Protein AF-A0A3P3VXK9-F1 (afdb_monomer_lite)

Secondary structure (DSSP, 8-state):
---HHHHHHHHHHHHHHHHHH-PPPTT--EEEEEEEE-SS-EEEEEEEES---TT-GGGGG-EEE--TT-EEE--GGGGGS-HHHHHHHHHHHHHHHHHHHHTTSGGG--------TTSPPPEEEE-TT-

Structure (mmCIF, N/CA/C/O backbone):
data_AF-A0A3P3VXK9-F1
#
_entry.id   AF-A0A3P3VXK9-F1
#
loop_
_atom_site.group_PDB
_atom_site.id
_atom_site.type_symbol
_atom_site.label_atom_id
_atom_site.label_alt_id
_atom_site.label_comp_id
_atom_site.label_asym_id
_atom_site.label_entity_id
_atom_site.label_seq_id
_atom_site.pdbx_PDB_ins_code
_atom_site.Cartn_x
_atom_site.Cartn_y
_atom_site.Cartn_z
_atom_site.occupancy
_atom_site.B_iso_or_equiv
_atom_site.auth_seq_id
_atom_site.auth_comp_id
_atom_site.auth_asym_id
_atom_site.auth_atom_id
_atom_site.pdbx_PDB_model_num
ATOM 1 N N . MET A 1 1 ? -15.342 -5.949 18.118 1.00 48.94 1 MET A N 1
ATOM 2 C CA . MET A 1 1 ? -14.456 -4.773 18.114 1.00 48.94 1 MET A CA 1
ATOM 3 C C . MET A 1 1 ? -13.267 -5.166 17.287 1.00 48.94 1 MET A C 1
ATOM 5 O O . MET A 1 1 ? -12.485 -5.972 17.773 1.00 48.94 1 MET A O 1
ATOM 9 N N . GLN A 1 2 ? -13.182 -4.669 16.060 1.00 56.84 2 GLN A N 1
ATOM 10 C CA . GLN A 1 2 ? -11.958 -4.809 15.289 1.00 56.84 2 GLN A CA 1
ATOM 11 C C . GLN A 1 2 ? -10.893 -3.921 15.947 1.00 56.84 2 GLN A C 1
ATOM 13 O O . GLN A 1 2 ? -11.084 -2.712 16.086 1.00 56.84 2 GLN A O 1
ATOM 18 N N . SER A 1 3 ? -9.827 -4.522 16.463 1.00 78.75 3 SER A N 1
ATOM 19 C CA . SER A 1 3 ? -8.728 -3.787 17.097 1.00 78.75 3 SER A CA 1
ATOM 20 C C . SER A 1 3 ? -7.771 -3.208 16.045 1.00 78.75 3 SER A C 1
ATOM 22 O O . SER A 1 3 ? -7.657 -3.739 14.945 1.00 78.75 3 SER A O 1
ATOM 24 N N . THR A 1 4 ? -7.009 -2.159 16.373 1.00 86.31 4 THR A N 1
ATOM 25 C CA . THR A 1 4 ? -5.914 -1.645 15.519 1.00 86.31 4 THR A CA 1
ATOM 26 C C . THR A 1 4 ? -4.969 -2.757 15.039 1.00 86.31 4 THR A C 1
ATOM 28 O O . THR A 1 4 ? -4.432 -2.694 13.938 1.00 86.31 4 THR A O 1
ATOM 31 N N . ILE A 1 5 ? -4.795 -3.806 15.849 1.00 88.31 5 ILE A N 1
ATOM 32 C CA . ILE A 1 5 ? -4.010 -5.003 15.518 1.00 88.31 5 ILE A CA 1
ATOM 33 C C . ILE A 1 5 ? -4.587 -5.727 14.296 1.00 88.31 5 ILE A C 1
ATOM 35 O O . ILE A 1 5 ? -3.839 -6.159 13.426 1.00 88.31 5 ILE A O 1
ATOM 39 N N . GLU A 1 6 ? -5.906 -5.846 14.206 1.00 90.44 6 GLU A N 1
ATOM 40 C CA . GLU A 1 6 ? -6.567 -6.514 13.087 1.00 90.44 6 GLU A CA 1
ATOM 41 C C . GLU A 1 6 ? -6.437 -5.721 11.785 1.00 90.44 6 GLU A C 1
ATOM 43 O O . GLU A 1 6 ? -6.118 -6.320 10.765 1.00 90.44 6 GLU A O 1
ATOM 48 N N . ILE A 1 7 ? -6.576 -4.390 11.821 1.00 92.69 7 ILE A N 1
ATOM 49 C CA . ILE A 1 7 ? -6.355 -3.530 10.642 1.00 92.69 7 ILE A CA 1
ATOM 50 C C . ILE A 1 7 ? -4.921 -3.689 10.126 1.00 92.69 7 ILE A C 1
ATOM 52 O O . ILE A 1 7 ? -4.704 -3.920 8.938 1.00 92.69 7 ILE A O 1
ATOM 56 N N . ARG A 1 8 ? -3.935 -3.656 11.030 1.00 93.62 8 ARG A N 1
ATOM 57 C CA . ARG A 1 8 ? -2.526 -3.902 10.686 1.00 93.62 8 ARG A CA 1
ATOM 58 C C . ARG A 1 8 ? -2.328 -5.281 10.059 1.00 93.62 8 ARG A C 1
ATOM 60 O O . ARG A 1 8 ? -1.617 -5.407 9.068 1.00 93.62 8 ARG A O 1
ATOM 67 N N . ASN A 1 9 ? -2.972 -6.312 10.605 1.00 93.94 9 ASN A N 1
ATOM 68 C CA . ASN A 1 9 ? -2.893 -7.668 10.061 1.00 93.94 9 ASN A CA 1
ATOM 69 C C . ASN A 1 9 ? -3.519 -7.771 8.664 1.00 93.94 9 ASN A C 1
ATOM 71 O O . ASN A 1 9 ? -2.964 -8.475 7.822 1.00 93.94 9 ASN A O 1
ATOM 75 N N . ILE A 1 10 ? -4.624 -7.065 8.401 1.00 94.50 10 ILE A N 1
ATOM 76 C CA . ILE A 1 10 ? -5.242 -6.992 7.069 1.00 94.50 10 ILE A CA 1
ATOM 77 C C . ILE A 1 10 ? -4.263 -6.364 6.073 1.00 94.50 10 ILE A C 1
ATOM 79 O O . ILE A 1 10 ? -3.980 -6.981 5.049 1.00 94.50 10 ILE A O 1
ATOM 83 N N . ILE A 1 11 ? -3.683 -5.202 6.401 1.00 93.38 11 ILE A N 1
ATOM 84 C CA . ILE A 1 11 ? -2.715 -4.510 5.533 1.00 93.38 11 ILE A CA 1
ATOM 85 C C . ILE A 1 11 ? -1.509 -5.412 5.243 1.00 93.38 11 ILE A C 1
ATOM 87 O O . ILE A 1 11 ? -1.151 -5.616 4.086 1.00 93.38 11 ILE A O 1
ATOM 91 N N . LYS A 1 12 ? -0.912 -6.019 6.277 1.00 92.31 12 LYS A N 1
ATOM 92 C CA . LYS A 1 12 ? 0.228 -6.937 6.116 1.00 92.31 12 LYS A CA 1
ATOM 93 C C . LYS A 1 12 ? -0.103 -8.135 5.240 1.00 92.31 12 LYS A C 1
ATOM 95 O O . LYS A 1 12 ? 0.723 -8.541 4.425 1.00 92.31 12 LYS A O 1
ATOM 100 N N . LYS A 1 13 ? -1.272 -8.747 5.440 1.00 92.62 13 LYS A N 1
ATOM 101 C CA . LYS A 1 13 ? -1.685 -9.902 4.643 1.00 92.62 13 LYS A CA 1
ATOM 102 C C . LYS A 1 13 ? -1.853 -9.493 3.181 1.00 92.62 13 LYS A C 1
ATOM 104 O O . LYS A 1 13 ? -1.279 -10.143 2.318 1.00 92.62 13 LYS A O 1
ATO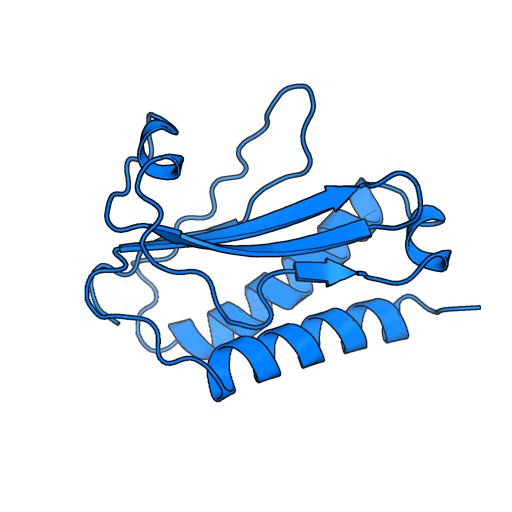M 109 N N . TRP A 1 14 ? -2.562 -8.395 2.933 1.00 92.25 14 TRP A N 1
ATOM 110 C CA . TRP A 1 14 ? -2.773 -7.856 1.595 1.00 92.25 14 TRP A CA 1
AT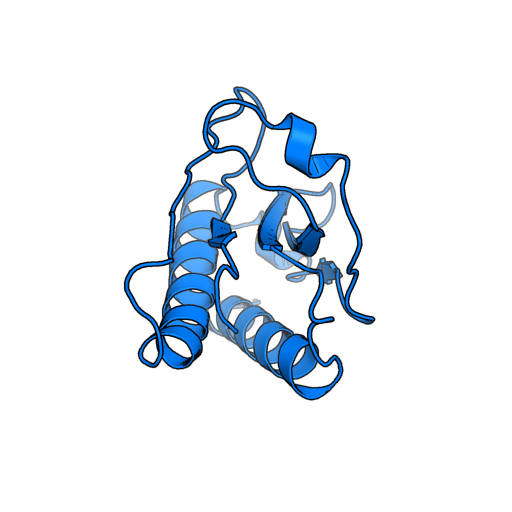OM 111 C C . TRP A 1 14 ? -1.458 -7.560 0.868 1.00 92.25 14 TRP A C 1
ATOM 113 O O . TRP A 1 14 ? -1.270 -8.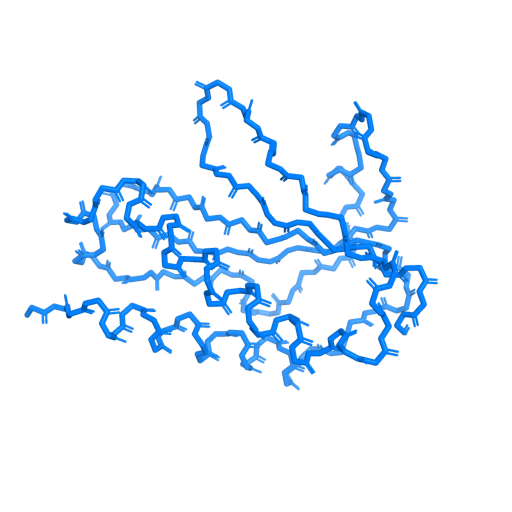026 -0.250 1.00 92.25 14 TRP A O 1
ATOM 123 N N . LEU A 1 15 ? -0.508 -6.885 1.525 1.00 88.81 15 LEU A N 1
ATOM 124 C CA . LEU A 1 15 ? 0.820 -6.623 0.959 1.00 88.81 15 LEU A CA 1
ATOM 125 C C . LEU A 1 15 ? 1.546 -7.919 0.569 1.00 88.81 15 LEU A C 1
ATOM 127 O O . LEU A 1 15 ? 2.115 -8.009 -0.516 1.00 88.81 15 LEU A O 1
ATOM 131 N N . ASN A 1 16 ? 1.500 -8.947 1.421 1.00 88.44 16 ASN A N 1
ATOM 132 C CA . ASN A 1 16 ? 2.099 -10.239 1.091 1.00 88.44 16 ASN A CA 1
ATOM 133 C C . ASN A 1 16 ? 1.407 -10.910 -0.101 1.00 88.44 16 ASN A C 1
ATOM 135 O O . ASN A 1 16 ? 2.101 -11.382 -0.995 1.00 88.44 16 ASN A O 1
ATOM 139 N N . ASP A 1 17 ? 0.075 -10.934 -0.132 1.00 87.19 17 ASP A N 1
ATOM 140 C CA . ASP A 1 17 ? -0.686 -11.558 -1.220 1.00 87.19 17 ASP A CA 1
ATOM 141 C C . ASP A 1 17 ? -0.387 -10.864 -2.563 1.00 87.19 17 ASP A C 1
ATOM 143 O O . ASP A 1 17 ? -0.052 -11.519 -3.550 1.00 87.19 17 ASP A O 1
ATOM 147 N N . VAL A 1 18 ? -0.423 -9.527 -2.590 1.00 83.62 18 VAL A N 1
ATOM 148 C CA . VAL A 1 18 ? -0.162 -8.714 -3.789 1.00 83.62 18 VAL A CA 1
ATOM 149 C C . VAL A 1 18 ? 1.219 -8.998 -4.379 1.00 83.62 18 VAL A C 1
ATOM 151 O O . VAL A 1 18 ? 1.345 -9.163 -5.593 1.00 83.62 18 VAL A O 1
ATOM 154 N N . PHE A 1 19 ? 2.247 -9.091 -3.535 1.00 79.25 19 PHE A N 1
ATOM 155 C CA . PHE A 1 19 ? 3.624 -9.316 -3.981 1.00 79.25 19 PHE A CA 1
ATOM 156 C C . PHE A 1 19 ? 3.973 -10.795 -4.212 1.00 79.25 19 PHE A C 1
ATOM 158 O O . PHE A 1 19 ? 4.959 -11.078 -4.891 1.00 79.25 19 PHE A O 1
ATOM 165 N N . GLN A 1 20 ? 3.197 -11.743 -3.677 1.00 80.06 20 GLN A N 1
ATOM 166 C CA . GLN A 1 20 ? 3.368 -13.174 -3.963 1.00 80.06 20 GLN A CA 1
ATOM 167 C C . GLN A 1 20 ? 2.672 -13.593 -5.261 1.00 80.06 20 GLN A C 1
ATOM 169 O O . GLN A 1 20 ? 3.232 -14.379 -6.027 1.00 80.06 20 GLN A O 1
ATOM 174 N N . ASP A 1 21 ? 1.479 -13.060 -5.528 1.00 70.44 21 ASP A N 1
ATOM 175 C CA . ASP A 1 21 ? 0.630 -13.521 -6.631 1.00 70.44 21 ASP A CA 1
ATOM 176 C C . ASP A 1 21 ? 0.876 -12.782 -7.953 1.00 70.44 21 ASP A C 1
ATOM 178 O O . ASP A 1 21 ? 0.450 -13.251 -9.014 1.00 70.44 21 ASP A O 1
ATOM 182 N N . SER A 1 22 ? 1.539 -11.621 -7.915 1.00 65.31 22 SER A N 1
ATOM 183 C CA . SER A 1 22 ? 1.737 -10.765 -9.088 1.00 65.31 22 SER A CA 1
ATOM 184 C C . SER A 1 22 ? 3.190 -10.310 -9.207 1.00 65.31 22 SER A C 1
ATOM 186 O O . SER A 1 22 ? 3.672 -9.467 -8.455 1.00 65.31 22 SER A O 1
ATOM 188 N N . ALA A 1 23 ? 3.901 -10.861 -10.193 1.00 74.31 23 ALA A N 1
ATOM 189 C CA . ALA A 1 23 ? 5.210 -10.345 -10.568 1.00 74.31 23 ALA A CA 1
ATOM 190 C C . ALA A 1 23 ? 5.047 -8.953 -11.192 1.00 74.31 23 ALA A C 1
ATOM 192 O O . ALA A 1 23 ? 4.310 -8.795 -12.167 1.00 74.31 23 ALA A O 1
ATOM 193 N N . ILE A 1 24 ? 5.756 -7.959 -10.656 1.00 76.38 24 ILE A N 1
ATOM 194 C CA . ILE A 1 24 ? 5.675 -6.573 -11.127 1.00 76.38 24 ILE A CA 1
ATOM 195 C C . ILE A 1 24 ? 6.302 -6.469 -12.538 1.00 76.38 24 ILE A C 1
ATOM 197 O O . ILE A 1 24 ? 7.510 -6.706 -12.693 1.00 76.38 24 ILE A O 1
ATOM 201 N N . PRO A 1 25 ? 5.530 -6.104 -13.583 1.00 78.94 25 PRO A N 1
ATOM 202 C CA . PRO A 1 25 ? 6.003 -6.042 -14.969 1.00 78.94 25 PRO A CA 1
ATOM 203 C C . PRO A 1 25 ? 7.171 -5.078 -15.142 1.00 78.94 25 PRO A C 1
ATOM 205 O O . PRO A 1 25 ? 7.102 -3.975 -14.623 1.00 78.94 25 PRO A O 1
ATOM 208 N N . LYS A 1 26 ? 8.222 -5.458 -15.886 1.00 77.44 26 LYS A N 1
ATOM 209 C CA . LYS A 1 26 ? 9.488 -4.693 -16.030 1.00 77.44 26 LYS A CA 1
ATOM 210 C C . LYS A 1 26 ? 9.353 -3.229 -16.461 1.00 77.44 26 LYS A C 1
ATOM 212 O O . LYS A 1 26 ? 10.272 -2.457 -16.233 1.00 77.44 26 LYS A O 1
ATOM 217 N N . ASN A 1 27 ? 8.253 -2.882 -17.111 1.00 78.56 27 ASN A N 1
ATOM 218 C CA . ASN A 1 27 ? 7.954 -1.540 -17.596 1.00 78.56 27 ASN A CA 1
ATOM 219 C C . ASN A 1 27 ? 7.310 -0.631 -16.540 1.00 78.56 27 ASN A C 1
ATOM 221 O O . ASN A 1 27 ? 7.222 0.560 -16.783 1.00 78.56 27 ASN A O 1
ATOM 225 N N . VAL A 1 28 ? 6.867 -1.159 -15.394 1.00 79.81 28 VAL A N 1
ATOM 226 C CA . VAL A 1 28 ? 6.460 -0.321 -14.256 1.00 79.81 28 VAL A CA 1
ATOM 227 C C . VAL A 1 28 ? 7.678 0.486 -13.818 1.00 79.81 28 VAL A C 1
ATOM 229 O O . VAL A 1 28 ? 8.701 -0.111 -13.539 1.00 79.81 28 VAL A O 1
ATOM 232 N N . LEU A 1 29 ? 7.598 1.807 -13.760 1.00 76.31 29 LEU A N 1
ATOM 233 C CA . LEU A 1 29 ? 8.605 2.709 -13.204 1.00 76.31 29 LEU A CA 1
ATOM 234 C C . LEU A 1 29 ? 8.182 3.307 -11.866 1.00 76.31 29 LEU A C 1
ATOM 236 O O . LEU A 1 29 ? 9.046 3.794 -11.152 1.00 76.31 29 LEU A O 1
ATOM 240 N N . ALA A 1 30 ? 6.906 3.256 -11.491 1.00 78.81 30 ALA A N 1
ATOM 241 C CA . ALA A 1 30 ? 6.461 3.681 -10.170 1.00 78.81 30 ALA A CA 1
ATOM 242 C C . ALA A 1 30 ? 5.343 2.794 -9.621 1.00 78.81 30 ALA A C 1
ATOM 244 O O . ALA A 1 30 ? 4.498 2.327 -10.375 1.00 78.81 30 ALA A O 1
ATOM 245 N N . LEU A 1 31 ? 5.321 2.583 -8.308 1.00 81.69 31 LEU A N 1
ATOM 246 C CA . LEU A 1 31 ? 4.214 1.994 -7.562 1.00 81.69 31 LEU A CA 1
ATOM 247 C C . LEU A 1 31 ? 3.532 3.083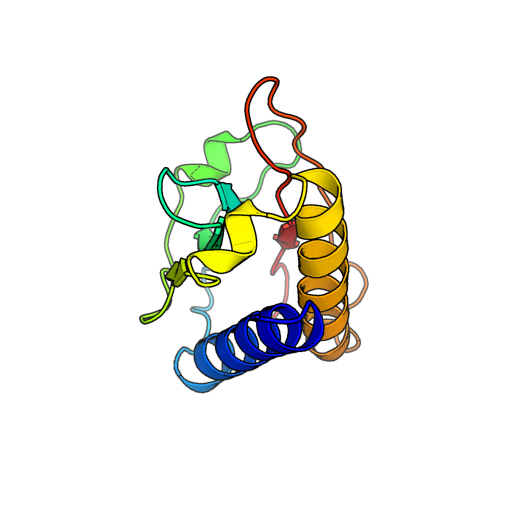 -6.741 1.00 81.69 31 LEU A C 1
ATOM 249 O O . LEU A 1 31 ? 4.198 3.780 -5.974 1.00 81.69 31 LEU A O 1
ATOM 253 N N . ASN A 1 32 ? 2.217 3.189 -6.874 1.00 83.94 32 ASN A N 1
ATOM 254 C CA . ASN A 1 32 ? 1.379 4.093 -6.108 1.00 83.94 32 ASN A CA 1
ATOM 255 C C . ASN A 1 32 ? 0.547 3.300 -5.104 1.00 83.94 32 ASN A C 1
ATOM 257 O O . ASN A 1 32 ? -0.390 2.593 -5.479 1.00 83.94 32 ASN A O 1
ATOM 261 N N . PHE A 1 33 ? 0.897 3.422 -3.828 1.00 85.94 33 PHE A N 1
ATOM 262 C CA . PHE A 1 33 ? 0.056 2.965 -2.737 1.00 85.94 33 PHE A CA 1
ATOM 263 C C . PHE A 1 33 ? -0.792 4.135 -2.256 1.00 85.94 33 PHE A C 1
ATOM 265 O O . PHE A 1 33 ? -0.282 5.208 -1.908 1.00 85.94 33 PHE A O 1
ATOM 272 N N . HIS A 1 34 ? -2.085 3.888 -2.137 1.00 85.31 34 HIS A N 1
ATOM 273 C CA . HIS A 1 34 ? -3.037 4.881 -1.681 1.00 85.31 34 HIS A CA 1
ATOM 274 C C . HIS A 1 34 ? -3.940 4.293 -0.602 1.00 85.31 34 HIS A C 1
ATOM 276 O O . HIS A 1 34 ? -4.233 3.096 -0.588 1.00 85.31 34 HIS A O 1
ATOM 282 N N . ILE A 1 35 ? -4.409 5.157 0.294 1.00 88.12 35 ILE A N 1
ATOM 283 C CA . ILE A 1 35 ? -5.466 4.843 1.247 1.00 88.12 35 ILE A CA 1
ATOM 284 C C . ILE A 1 35 ? -6.567 5.881 1.124 1.00 88.12 35 ILE A C 1
ATOM 286 O O . ILE A 1 35 ? -6.287 7.072 1.145 1.00 88.12 35 ILE A O 1
ATOM 290 N N . GLN A 1 36 ? -7.818 5.445 1.031 1.00 88.88 36 GLN A N 1
ATOM 291 C CA . GLN A 1 36 ? -8.959 6.349 0.977 1.00 88.88 36 GLN A CA 1
ATOM 292 C C . GLN A 1 36 ? -10.076 5.926 1.912 1.00 88.88 36 GLN A C 1
ATOM 294 O O . GLN A 1 36 ? -10.191 4.775 2.337 1.00 88.88 36 GLN A O 1
ATOM 299 N N . ARG A 1 37 ? -10.911 6.904 2.252 1.00 89.12 37 ARG A N 1
ATOM 300 C CA . ARG A 1 37 ? -12.116 6.697 3.038 1.00 89.12 37 ARG A CA 1
ATOM 301 C C . ARG A 1 37 ? -13.312 6.578 2.107 1.00 89.12 37 ARG A C 1
ATOM 303 O O . ARG A 1 37 ? -13.618 7.514 1.372 1.00 89.12 37 ARG A O 1
ATOM 310 N N . THR A 1 38 ? -14.016 5.462 2.190 1.00 89.75 38 THR A N 1
ATOM 311 C CA . THR A 1 38 ? -15.315 5.265 1.540 1.00 89.75 38 THR A CA 1
ATOM 312 C C . THR A 1 38 ? -16.451 5.605 2.508 1.00 89.75 38 THR A C 1
ATOM 314 O O . THR A 1 38 ? -16.226 6.034 3.644 1.00 89.75 38 THR A O 1
ATOM 317 N N . HIS A 1 39 ? -17.698 5.414 2.072 1.00 88.56 39 HIS A N 1
ATOM 318 C CA . HIS A 1 39 ? -18.854 5.557 2.956 1.00 88.56 39 HIS A CA 1
ATOM 319 C C . HIS A 1 39 ? -18.828 4.560 4.126 1.00 88.56 39 HIS A C 1
ATOM 321 O O . HIS A 1 39 ? -19.187 4.922 5.247 1.00 88.56 39 HIS A O 1
ATOM 327 N N . ASP A 1 40 ? -18.390 3.326 3.863 1.00 91.44 40 ASP A N 1
ATOM 328 C CA . ASP A 1 40 ? -18.570 2.196 4.776 1.00 91.44 40 ASP A CA 1
ATOM 329 C C . ASP A 1 40 ? -17.289 1.797 5.513 1.00 91.44 40 ASP A C 1
ATOM 331 O O . ASP A 1 40 ? -17.367 1.237 6.606 1.00 91.44 40 ASP A O 1
ATOM 335 N N . GLU A 1 41 ? -16.121 2.071 4.935 1.00 93.75 41 GLU A N 1
ATOM 336 C CA . GLU A 1 41 ? -14.815 1.666 5.461 1.00 93.75 41 GLU A CA 1
ATOM 337 C C . GLU A 1 41 ? -13.664 2.493 4.878 1.00 93.75 41 GLU A C 1
ATOM 339 O O . GLU A 1 41 ? -13.840 3.323 3.988 1.00 93.75 41 GLU A O 1
ATOM 344 N N . PHE A 1 42 ? -12.463 2.261 5.391 1.00 92.62 42 PHE A N 1
ATOM 345 C CA . PHE A 1 42 ? -11.237 2.653 4.708 1.00 92.62 42 PHE A CA 1
ATOM 346 C C . PHE A 1 42 ? -10.836 1.533 3.764 1.00 92.62 42 PHE A C 1
ATOM 348 O O . PHE A 1 42 ? -11.000 0.360 4.099 1.00 92.62 42 PHE A O 1
ATOM 355 N N . GLU A 1 43 ? -10.263 1.895 2.633 1.00 93.19 43 GLU A N 1
ATOM 356 C CA . GLU A 1 43 ? -9.700 0.950 1.684 1.00 93.19 43 GLU A CA 1
ATOM 357 C C . GLU A 1 43 ? -8.314 1.404 1.253 1.00 93.19 43 GLU A C 1
ATOM 359 O O . GLU A 1 43 ? -8.021 2.600 1.194 1.00 93.19 43 GLU A O 1
ATOM 364 N N . ILE A 1 44 ? -7.458 0.432 0.979 1.00 91.69 44 ILE A N 1
ATOM 365 C CA . ILE A 1 44 ? -6.131 0.649 0.411 1.00 91.69 44 ILE A CA 1
ATOM 366 C C . ILE A 1 44 ? -6.104 0.118 -1.009 1.00 91.69 44 ILE A C 1
ATOM 368 O O . ILE A 1 44 ? -6.806 -0.853 -1.314 1.00 91.69 44 ILE 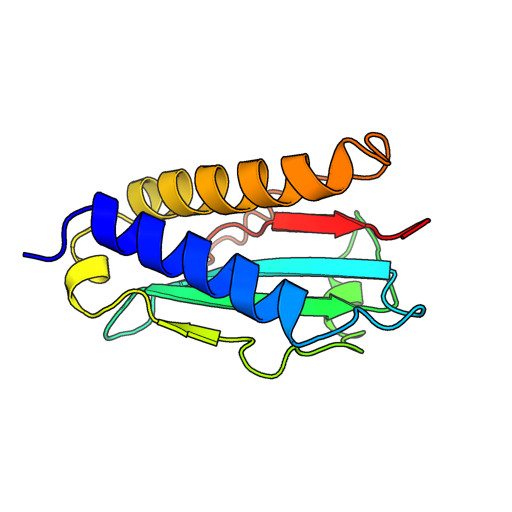A O 1
ATOM 372 N N . TYR A 1 45 ? -5.272 0.727 -1.849 1.00 89.81 45 TYR A N 1
ATOM 373 C CA . TYR A 1 45 ? -4.980 0.166 -3.153 1.00 89.81 45 TYR A CA 1
ATOM 374 C C . TYR A 1 45 ? -3.543 0.351 -3.624 1.00 89.81 45 TYR A C 1
ATOM 376 O O . TYR A 1 45 ? -2.807 1.189 -3.100 1.00 89.81 45 TYR A O 1
ATOM 384 N N . LEU A 1 46 ? -3.158 -0.473 -4.603 1.00 88.06 46 LEU A N 1
ATOM 385 C CA . LEU A 1 46 ? -1.872 -0.428 -5.294 1.00 88.06 46 LEU A CA 1
ATOM 386 C C . LEU A 1 46 ? -2.082 -0.363 -6.806 1.00 88.06 46 LEU A C 1
ATOM 388 O O . LEU A 1 46 ? -2.765 -1.215 -7.370 1.00 88.06 46 LEU A O 1
ATOM 392 N N . THR A 1 47 ? -1.418 0.584 -7.452 1.00 88.00 47 THR A N 1
ATOM 393 C CA . THR A 1 47 ? -1.283 0.677 -8.913 1.00 88.00 47 THR A CA 1
ATOM 394 C C . THR A 1 47 ? 0.187 0.842 -9.289 1.00 88.00 47 THR A C 1
ATOM 396 O O . THR A 1 47 ? 1.025 1.191 -8.454 1.00 88.00 47 THR A O 1
ATOM 399 N N . GLY A 1 48 ? 0.538 0.521 -10.531 1.00 86.31 48 GLY A N 1
ATOM 400 C CA . GLY A 1 48 ? 1.877 0.709 -11.071 1.00 86.31 48 GLY A CA 1
ATOM 401 C C . GLY A 1 48 ? 1.853 1.414 -12.421 1.00 86.31 48 GLY A C 1
ATOM 402 O O . GLY A 1 48 ? 0.996 1.145 -13.260 1.00 86.31 48 GLY A O 1
ATOM 403 N N . HIS A 1 49 ? 2.817 2.300 -12.630 1.00 86.94 49 HIS A N 1
ATOM 404 C CA . HIS A 1 49 ? 2.841 3.275 -13.718 1.00 86.94 49 HIS A CA 1
ATOM 405 C C . HIS A 1 49 ? 4.162 3.195 -14.480 1.00 86.94 49 HIS A C 1
ATOM 407 O O . HIS A 1 49 ? 5.171 2.900 -13.846 1.00 86.94 49 HIS A O 1
ATOM 413 N N . ASP A 1 50 ? 4.180 3.410 -15.798 1.00 85.75 50 ASP A N 1
ATOM 414 C CA . ASP A 1 50 ? 5.403 3.369 -16.628 1.00 85.75 50 ASP A CA 1
ATOM 415 C C . ASP A 1 50 ? 6.057 4.738 -16.851 1.00 85.75 50 ASP A C 1
ATOM 417 O O . ASP A 1 50 ? 7.105 4.823 -17.490 1.00 85.75 50 ASP A O 1
ATOM 421 N N . ASP A 1 51 ? 5.483 5.790 -16.275 1.00 79.88 51 ASP A N 1
ATOM 422 C CA . ASP A 1 51 ? 6.072 7.117 -16.165 1.00 79.88 51 ASP A CA 1
ATOM 423 C C . ASP A 1 51 ? 6.146 7.533 -14.691 1.00 79.88 51 ASP A C 1
ATOM 425 O 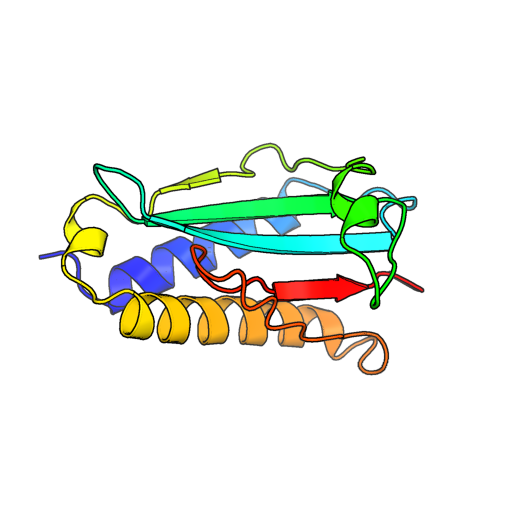O . ASP A 1 51 ? 5.365 7.084 -13.845 1.00 79.88 51 ASP A O 1
ATOM 429 N N . PHE A 1 52 ? 7.090 8.414 -14.376 1.00 74.19 52 PHE A N 1
ATOM 430 C CA . PHE A 1 52 ? 7.182 9.045 -13.071 1.00 74.19 52 PHE A CA 1
ATOM 431 C C . PHE A 1 52 ? 7.738 10.462 -13.198 1.00 74.19 52 PHE A C 1
ATOM 433 O O . PHE A 1 52 ? 8.831 10.686 -13.720 1.00 74.19 52 PHE A O 1
ATOM 440 N N . HIS A 1 53 ? 7.000 11.437 -12.662 1.00 69.88 53 HIS A N 1
ATOM 441 C CA . HIS A 1 53 ? 7.438 12.827 -12.656 1.00 69.88 53 HIS A CA 1
ATOM 442 C C . HIS A 1 53 ? 7.115 13.511 -11.324 1.00 69.88 53 HIS A C 1
ATOM 444 O O . HIS A 1 53 ? 5.993 13.946 -11.084 1.00 69.88 53 HIS A O 1
ATOM 450 N N . HIS A 1 54 ? 8.134 13.694 -10.479 1.00 65.88 54 HIS A N 1
ATOM 451 C CA . HIS A 1 54 ? 8.028 14.272 -9.127 1.00 65.88 54 HIS A CA 1
ATOM 452 C C . HIS A 1 54 ? 7.408 15.683 -9.037 1.00 65.88 54 HIS A C 1
ATOM 454 O O . HIS A 1 54 ? 7.114 16.157 -7.942 1.00 65.88 54 HIS A O 1
ATOM 460 N N . VAL A 1 55 ? 7.257 16.387 -10.165 1.00 65.75 55 VAL A N 1
ATOM 461 C CA . VAL A 1 55 ? 6.690 17.749 -10.221 1.00 65.75 55 VAL A CA 1
ATOM 462 C C . VAL A 1 55 ? 5.204 17.753 -10.603 1.00 65.75 55 VAL A C 1
ATOM 464 O O . VAL A 1 55 ? 4.498 18.709 -10.279 1.00 65.75 55 VAL A O 1
ATOM 467 N N . HIS A 1 56 ? 4.723 16.737 -11.328 1.00 69.50 56 HIS A N 1
ATOM 468 C CA . HIS A 1 56 ? 3.393 16.757 -11.944 1.00 69.50 56 HIS A CA 1
ATOM 469 C C . HIS A 1 56 ? 2.753 15.379 -11.930 1.00 69.50 56 HIS A C 1
ATOM 471 O O . HIS A 1 56 ? 3.297 14.465 -12.530 1.00 69.50 56 HIS A O 1
ATOM 477 N N . ASP A 1 57 ? 1.540 15.270 -11.397 1.00 71.94 57 ASP A N 1
ATOM 478 C CA . ASP A 1 57 ? 0.814 14.001 -11.244 1.00 71.94 57 ASP A CA 1
ATOM 479 C C . ASP A 1 57 ? 0.270 13.413 -12.559 1.00 71.94 57 ASP A C 1
ATOM 481 O O . ASP A 1 57 ? -0.500 12.458 -12.551 1.00 71.94 57 ASP A O 1
ATOM 485 N N . THR A 1 58 ? 0.664 13.949 -13.720 1.00 77.38 58 THR A N 1
ATOM 486 C CA . THR A 1 58 ? 0.277 13.396 -15.029 1.00 77.38 58 THR A CA 1
ATOM 487 C C . THR A 1 58 ? 0.743 11.956 -15.210 1.00 77.38 58 THR A C 1
ATOM 489 O O . THR A 1 58 ? 0.122 11.216 -15.968 1.00 77.38 58 THR A O 1
ATOM 492 N N . TRP A 1 59 ? 1.791 11.547 -14.489 1.00 71.38 59 TRP A N 1
ATOM 493 C CA . TRP A 1 59 ? 2.276 10.171 -14.472 1.00 71.38 59 TRP A CA 1
ATOM 494 C C . TRP A 1 59 ? 1.225 9.182 -13.923 1.00 71.38 59 TRP A C 1
ATOM 496 O O . TRP A 1 59 ? 1.210 8.029 -14.345 1.00 71.38 59 TRP A O 1
ATOM 506 N N . LEU A 1 60 ? 0.255 9.619 -13.105 1.00 77.06 60 LEU A N 1
ATOM 507 C CA . LEU A 1 60 ? -0.865 8.768 -12.668 1.00 77.06 60 LEU A CA 1
ATOM 508 C C . LEU A 1 60 ? -1.735 8.274 -13.837 1.00 77.06 60 LEU A C 1
ATOM 510 O O . LEU A 1 60 ? -2.384 7.239 -13.728 1.00 77.06 60 LEU A O 1
ATOM 514 N N . LEU A 1 61 ? -1.730 8.973 -14.978 1.00 81.31 61 LEU A N 1
ATOM 515 C CA . LEU A 1 61 ? -2.461 8.561 -16.185 1.00 81.31 61 LEU A CA 1
ATOM 516 C C . LEU A 1 61 ? -1.763 7.428 -16.955 1.00 81.31 61 LEU A C 1
ATOM 518 O O . LEU A 1 61 ? -2.325 6.912 -17.918 1.00 81.31 61 LEU A O 1
ATOM 522 N N . SER A 1 62 ? -0.545 7.063 -16.551 1.00 83.88 62 SER A N 1
ATOM 523 C CA . SER A 1 62 ? 0.306 6.060 -17.199 1.00 83.88 62 SER A CA 1
ATOM 524 C C . SER A 1 62 ? 0.244 4.691 -16.504 1.00 83.88 62 SER A C 1
ATOM 526 O O . SER A 1 62 ? 1.231 3.970 -16.404 1.00 83.88 62 SER A O 1
ATOM 528 N N . GLU A 1 63 ? -0.919 4.336 -15.949 1.00 86.62 63 GLU A N 1
ATOM 529 C CA . GLU A 1 63 ? -1.109 3.047 -15.280 1.00 86.62 63 GLU A CA 1
ATOM 530 C C . GLU A 1 63 ? -0.902 1.880 -16.261 1.00 86.62 63 GLU A C 1
ATOM 532 O O . GLU A 1 63 ? -1.571 1.767 -17.290 1.00 86.62 63 GLU A O 1
ATOM 537 N N . VAL A 1 64 ? 0.038 0.997 -15.928 1.00 86.25 64 VAL A N 1
ATOM 538 C CA . VAL A 1 64 ? 0.389 -0.202 -16.709 1.00 86.25 64 VAL A CA 1
ATOM 539 C C . VAL A 1 64 ? 0.351 -1.481 -15.879 1.00 86.25 64 VAL A C 1
ATOM 541 O O . VAL A 1 64 ? 0.607 -2.570 -16.402 1.00 86.25 64 VAL A O 1
ATOM 544 N N . TYR A 1 65 ? 0.085 -1.364 -14.579 1.00 83.50 65 TYR A N 1
ATOM 545 C CA . TYR A 1 65 ? 0.048 -2.484 -13.658 1.00 83.50 65 TYR A CA 1
ATOM 546 C C . TYR A 1 65 ? -1.032 -2.305 -12.597 1.00 83.50 65 TYR A C 1
ATOM 548 O O . TYR A 1 65 ? -1.025 -1.356 -11.820 1.00 83.50 65 TYR A O 1
ATOM 556 N N . GLU A 1 66 ? -1.901 -3.303 -12.528 1.00 85.69 66 GLU A N 1
ATOM 557 C CA . GLU A 1 66 ? -2.948 -3.441 -11.530 1.00 85.69 66 GLU A CA 1
ATOM 558 C C . GLU A 1 66 ? -2.857 -4.881 -10.989 1.00 85.69 66 GLU A C 1
ATOM 560 O O . GLU A 1 66 ? -3.084 -5.839 -11.741 1.00 85.69 66 GLU A O 1
ATOM 565 N N . PRO A 1 67 ? -2.444 -5.097 -9.726 1.00 80.50 67 PRO A N 1
ATOM 566 C CA . PRO A 1 67 ? -2.439 -6.436 -9.148 1.00 80.50 67 PRO A CA 1
ATOM 567 C C . PRO A 1 67 ? -3.870 -6.979 -9.051 1.00 80.50 67 PRO A C 1
ATOM 569 O O . PRO A 1 67 ? -4.821 -6.237 -8.834 1.00 80.50 67 PRO A O 1
ATOM 572 N N . LYS A 1 68 ? -4.043 -8.303 -9.145 1.00 76.62 68 LYS A N 1
ATOM 573 C CA . LYS A 1 68 ? -5.384 -8.931 -9.122 1.00 76.62 68 LYS A CA 1
ATOM 574 C C . LYS A 1 68 ? -6.211 -8.619 -7.867 1.00 76.62 68 LYS A C 1
ATOM 576 O O . LYS A 1 68 ? -7.433 -8.704 -7.915 1.00 76.62 68 LYS A O 1
ATOM 581 N N . ALA A 1 69 ? -5.542 -8.320 -6.757 1.00 78.50 69 ALA A N 1
ATOM 582 C CA . ALA A 1 69 ? -6.140 -7.884 -5.500 1.00 78.50 69 ALA A CA 1
ATOM 583 C C . ALA A 1 69 ? -5.705 -6.444 -5.191 1.00 78.50 69 ALA A C 1
ATOM 585 O O . ALA A 1 69 ? -5.160 -6.166 -4.127 1.00 78.50 69 ALA A O 1
ATOM 586 N N . ASN A 1 70 ? -5.861 -5.537 -6.153 1.00 81.06 70 ASN A N 1
ATOM 587 C CA . ASN A 1 70 ? -5.427 -4.151 -6.015 1.00 81.06 70 ASN A CA 1
ATOM 588 C C . ASN A 1 70 ? -6.176 -3.376 -4.946 1.00 81.06 70 ASN A C 1
ATOM 590 O O . ASN A 1 70 ? -5.543 -2.517 -4.361 1.00 81.06 70 ASN A O 1
ATOM 594 N N . TYR A 1 71 ? -7.437 -3.688 -4.652 1.00 89.19 71 TYR A N 1
ATOM 595 C CA . TYR A 1 71 ? -8.194 -3.060 -3.568 1.00 89.19 71 TYR A CA 1
ATOM 596 C C . TYR A 1 71 ? -8.334 -3.982 -2.360 1.00 89.19 71 TYR A C 1
ATOM 598 O O . TYR A 1 71 ? -8.632 -5.172 -2.495 1.00 89.19 71 TYR A O 1
ATOM 606 N N . GLN A 1 72 ? -8.199 -3.411 -1.164 1.00 93.88 72 GLN A N 1
ATOM 607 C CA . GLN A 1 72 ? -8.486 -4.097 0.091 1.00 93.88 72 GLN A CA 1
ATOM 608 C C . GLN A 1 72 ? -9.236 -3.186 1.062 1.00 93.88 72 GLN A C 1
ATOM 610 O O . GLN A 1 72 ? -8.690 -2.217 1.589 1.00 93.88 72 GLN A O 1
ATOM 615 N N . GLY A 1 73 ? -10.479 -3.561 1.363 1.00 94.12 73 GLY A N 1
ATOM 616 C CA . GLY A 1 73 ? -11.253 -2.967 2.449 1.00 94.12 73 GLY A CA 1
ATOM 617 C C . GLY A 1 73 ? -10.668 -3.321 3.818 1.00 94.12 73 GLY A C 1
ATOM 618 O O . GLY A 1 73 ? -10.248 -4.459 4.057 1.00 94.12 73 GLY A O 1
ATOM 619 N N . LEU A 1 74 ? -10.638 -2.354 4.732 1.00 94.12 74 LEU A N 1
ATOM 620 C CA . LEU A 1 74 ? -10.109 -2.508 6.094 1.00 94.12 74 LEU A CA 1
ATOM 621 C C . LEU A 1 74 ? -11.194 -2.860 7.126 1.00 94.12 74 LEU A C 1
ATOM 623 O O . LEU A 1 74 ? -10.911 -2.918 8.327 1.00 94.12 74 LEU A O 1
ATOM 627 N N . GLY A 1 75 ? -12.416 -3.135 6.664 1.00 92.94 75 GLY A N 1
ATOM 628 C CA . GLY A 1 75 ? -13.564 -3.508 7.476 1.00 92.94 75 GLY A CA 1
ATOM 629 C C . GLY A 1 75 ? -14.326 -2.295 8.004 1.00 92.94 75 GLY A C 1
ATOM 630 O O . GLY A 1 75 ? -13.747 -1.273 8.354 1.00 92.94 75 GLY A O 1
ATOM 631 N N . LYS A 1 76 ? -15.643 -2.438 8.181 1.00 91.19 76 LYS A N 1
ATOM 632 C CA . LYS A 1 76 ? -16.548 -1.359 8.636 1.00 91.19 76 LYS A CA 1
ATOM 633 C C . LYS A 1 76 ? -16.153 -0.678 9.944 1.00 91.19 76 LYS A C 1
ATOM 635 O O . LYS A 1 76 ? -16.528 0.459 10.195 1.00 91.19 76 LYS A O 1
ATOM 640 N N . ASP A 1 77 ? -15.431 -1.376 10.813 1.00 88.94 77 ASP A N 1
ATOM 641 C CA . ASP A 1 77 ? -14.964 -0.811 12.079 1.00 88.94 77 ASP A CA 1
ATOM 642 C C . ASP A 1 77 ? -13.814 0.197 11.876 1.00 88.94 77 ASP A C 1
ATOM 644 O O . ASP A 1 77 ? -13.552 0.998 12.776 1.00 88.94 77 ASP A O 1
ATOM 648 N N . SER A 1 78 ? -13.165 0.218 10.706 1.00 91.44 78 SER A N 1
ATOM 649 C CA . SER A 1 78 ? -12.063 1.128 10.392 1.00 91.44 78 SER A CA 1
ATOM 650 C C . SER A 1 78 ? -12.493 2.597 10.388 1.00 91.44 78 SER A C 1
ATOM 652 O O . SER A 1 78 ? -11.692 3.452 10.750 1.00 91.44 78 SER A O 1
ATOM 654 N N . ILE A 1 79 ? -13.758 2.906 10.069 1.00 90.56 79 ILE A N 1
ATOM 655 C CA . ILE A 1 79 ? -14.298 4.283 10.072 1.00 90.56 79 ILE A CA 1
ATOM 656 C C . ILE A 1 79 ? -14.310 4.930 11.460 1.00 90.56 79 ILE A C 1
ATOM 658 O O . ILE A 1 79 ? -14.575 6.128 11.577 1.00 90.56 79 ILE A O 1
ATOM 662 N N . ARG A 1 80 ? -14.109 4.131 12.516 1.00 90.38 80 ARG A N 1
ATOM 663 C CA . ARG A 1 80 ? -14.000 4.620 13.894 1.00 90.38 80 ARG A CA 1
ATOM 664 C C . ARG A 1 80 ? -12.651 5.277 14.168 1.00 90.38 80 ARG A C 1
ATOM 666 O O . ARG A 1 80 ? -12.560 6.030 15.131 1.00 90.38 80 ARG A O 1
ATOM 673 N N . LEU A 1 81 ? -11.634 4.976 13.360 1.00 88.81 81 LEU A N 1
ATOM 674 C CA . LEU A 1 81 ? -10.352 5.664 13.406 1.00 88.81 81 LEU A CA 1
ATOM 675 C C . LEU A 1 81 ? -10.476 7.017 12.711 1.00 88.81 81 LEU A C 1
ATOM 677 O O . LEU A 1 81 ? -11.173 7.158 11.703 1.00 88.81 81 LEU A O 1
ATOM 681 N N . SER A 1 82 ? -9.784 8.013 13.251 1.00 89.88 82 SER A N 1
ATOM 682 C CA . SER A 1 82 ? -9.567 9.260 12.531 1.00 89.88 82 SER A CA 1
ATOM 683 C C . SER A 1 82 ? -8.696 9.019 11.299 1.00 89.88 82 SER A C 1
ATOM 685 O O . SER A 1 82 ? -7.895 8.082 11.250 1.00 89.88 82 SER A O 1
ATOM 687 N N . ASP A 1 83 ? -8.819 9.907 10.316 1.00 85.94 83 ASP A N 1
ATOM 688 C CA . ASP A 1 83 ? -8.015 9.846 9.097 1.00 85.94 83 ASP A CA 1
ATOM 689 C C . ASP A 1 83 ? -6.506 9.851 9.424 1.00 85.94 83 ASP A C 1
ATOM 691 O O . ASP A 1 83 ? -5.737 9.112 8.817 1.00 85.94 83 ASP A O 1
ATOM 695 N N . GLN A 1 84 ? -6.087 10.599 10.455 1.00 85.94 84 GLN A N 1
ATOM 696 C CA . GLN A 1 84 ? -4.696 10.632 10.914 1.00 85.94 84 GLN A CA 1
ATOM 697 C C . GLN A 1 84 ? -4.240 9.297 11.519 1.00 85.94 84 GLN A C 1
ATOM 699 O O . GLN A 1 84 ? -3.165 8.819 11.173 1.00 85.94 84 GLN A O 1
ATOM 704 N N . GLU A 1 85 ? -5.039 8.673 12.391 1.00 90.19 85 GLU A N 1
ATOM 705 C CA . GLU A 1 85 ? -4.690 7.369 12.978 1.00 90.19 85 GLU A CA 1
ATOM 706 C C . GLU A 1 85 ? -4.584 6.287 11.906 1.00 90.19 85 GLU A C 1
ATOM 708 O O . GLU A 1 85 ? -3.657 5.476 11.919 1.00 90.19 85 GLU A O 1
ATOM 713 N N . MET A 1 86 ? -5.530 6.285 10.964 1.00 90.12 86 MET A N 1
ATOM 714 C CA . MET A 1 86 ? -5.511 5.358 9.844 1.00 90.12 86 MET A CA 1
ATOM 715 C C . MET A 1 86 ? -4.276 5.583 8.971 1.00 90.12 86 MET A C 1
ATOM 717 O O . MET A 1 86 ? -3.598 4.628 8.595 1.00 90.12 86 MET A O 1
ATOM 721 N N . TYR A 1 87 ? -3.950 6.844 8.700 1.00 84.50 87 TYR A N 1
ATOM 722 C CA . TYR A 1 87 ? -2.765 7.190 7.941 1.00 84.50 87 TYR A CA 1
ATOM 723 C C . TYR A 1 87 ? -1.468 6.770 8.641 1.00 84.50 87 TYR A C 1
ATOM 725 O O . TYR A 1 87 ? -0.578 6.233 7.987 1.00 84.50 87 TYR A O 1
ATOM 733 N N . ASP A 1 88 ? -1.357 6.952 9.956 1.00 86.75 88 ASP A N 1
ATOM 734 C CA . ASP A 1 88 ? -0.170 6.545 10.714 1.00 86.75 88 ASP A CA 1
ATOM 735 C C . ASP A 1 88 ? 0.025 5.021 10.676 1.00 86.75 88 ASP A C 1
ATOM 737 O O . ASP A 1 88 ? 1.149 4.541 10.502 1.00 86.75 88 ASP A O 1
ATOM 741 N N . ILE A 1 89 ? -1.068 4.255 10.775 1.00 90.50 89 ILE A N 1
ATOM 742 C CA . ILE A 1 89 ? -1.057 2.793 10.623 1.00 90.50 89 ILE A CA 1
ATOM 743 C C . ILE A 1 89 ? -0.622 2.410 9.209 1.00 90.50 89 ILE A C 1
ATOM 745 O O . ILE A 1 89 ? 0.328 1.649 9.041 1.00 90.50 89 ILE A O 1
ATOM 749 N N . TYR A 1 90 ? -1.311 2.941 8.202 1.00 87.75 90 TYR A N 1
ATOM 750 C CA . TYR A 1 90 ? -1.045 2.674 6.794 1.00 87.75 90 TYR A CA 1
ATOM 751 C C . TYR A 1 90 ? 0.407 2.976 6.432 1.00 87.75 90 TYR A C 1
ATOM 753 O O . TYR A 1 90 ? 1.106 2.121 5.888 1.00 87.75 90 TYR A O 1
ATOM 761 N N . LYS A 1 91 ? 0.879 4.167 6.810 1.00 84.31 91 LYS A N 1
ATOM 762 C CA . LYS A 1 91 ? 2.238 4.612 6.550 1.00 84.31 91 LYS A CA 1
ATOM 763 C C . LYS A 1 91 ? 3.247 3.667 7.174 1.00 84.31 91 LYS A C 1
ATOM 765 O O . LYS A 1 91 ? 4.186 3.289 6.489 1.00 84.31 91 LYS A O 1
ATOM 770 N N . LEU A 1 92 ? 3.065 3.289 8.439 1.00 86.19 92 LEU A N 1
ATOM 771 C CA . LEU A 1 92 ? 3.980 2.375 9.114 1.00 86.19 92 LEU A CA 1
ATOM 772 C C . LEU A 1 92 ? 4.022 1.012 8.416 1.00 86.19 92 LEU A C 1
ATOM 774 O O . LEU A 1 92 ? 5.100 0.514 8.120 1.00 86.19 92 LEU A O 1
ATOM 778 N N . GLU A 1 93 ? 2.865 0.413 8.142 1.00 90.06 93 GLU A N 1
ATOM 779 C CA . GLU A 1 93 ? 2.809 -0.952 7.614 1.00 90.06 93 GLU A CA 1
ATOM 780 C C . GLU A 1 93 ? 3.302 -1.054 6.169 1.00 90.06 93 GLU A C 1
ATOM 782 O O . GLU A 1 93 ? 4.073 -1.960 5.853 1.00 90.06 93 GLU A O 1
ATOM 787 N N . VAL A 1 94 ? 2.915 -0.115 5.301 1.00 85.31 94 VAL A N 1
ATOM 788 C CA . VAL A 1 94 ? 3.399 -0.086 3.914 1.00 85.31 94 VAL A CA 1
ATOM 789 C C . VAL A 1 94 ? 4.878 0.285 3.872 1.00 85.31 94 VAL A C 1
ATOM 791 O O . VAL A 1 94 ? 5.639 -0.369 3.166 1.00 85.31 94 VAL A O 1
ATOM 794 N N . PHE A 1 95 ? 5.322 1.278 4.649 1.00 79.56 95 PHE A N 1
ATOM 795 C CA . PHE A 1 95 ? 6.733 1.665 4.669 1.00 79.56 95 PHE A CA 1
ATOM 796 C C . PHE A 1 95 ? 7.635 0.530 5.155 1.00 79.56 95 PHE A C 1
ATOM 798 O O . PHE A 1 95 ? 8.628 0.243 4.499 1.00 79.56 95 PHE A O 1
ATOM 805 N N . GLU A 1 96 ? 7.302 -0.135 6.265 1.00 81.94 96 GLU A N 1
ATOM 806 C CA . GLU A 1 96 ? 8.122 -1.236 6.791 1.00 81.94 96 GLU A CA 1
ATOM 807 C C . GLU A 1 96 ? 8.140 -2.437 5.840 1.00 81.94 96 GLU A C 1
ATOM 809 O O . GLU A 1 96 ? 9.196 -3.028 5.621 1.00 81.94 96 GLU A O 1
ATOM 814 N N . PHE A 1 97 ? 6.999 -2.778 5.230 1.00 83.00 97 PHE A N 1
ATOM 815 C CA . PHE A 1 97 ? 6.947 -3.843 4.229 1.00 83.00 97 PHE A CA 1
ATOM 816 C C . PHE A 1 97 ? 7.819 -3.520 3.021 1.00 83.00 97 PHE A C 1
ATOM 818 O O . PHE A 1 97 ? 8.585 -4.360 2.558 1.00 83.00 97 PHE A O 1
ATOM 825 N N . ILE A 1 98 ? 7.707 -2.300 2.505 1.00 74.88 98 ILE A N 1
ATOM 826 C CA . ILE A 1 98 ? 8.456 -1.907 1.326 1.00 74.88 98 ILE A CA 1
ATOM 827 C C . ILE A 1 98 ? 9.940 -1.758 1.654 1.00 74.88 98 ILE A C 1
ATOM 829 O O . ILE A 1 98 ? 10.767 -2.199 0.871 1.00 74.88 98 ILE A O 1
ATOM 833 N N . LYS A 1 99 ? 10.299 -1.251 2.832 1.00 70.19 99 LYS A N 1
ATOM 834 C CA . LYS A 1 99 ? 11.684 -1.224 3.303 1.00 70.19 99 LYS A CA 1
ATOM 835 C C . LYS A 1 99 ? 12.309 -2.623 3.345 1.00 70.19 99 LYS A C 1
ATOM 837 O O . LYS A 1 99 ? 13.414 -2.780 2.849 1.00 70.19 99 LYS A O 1
ATOM 842 N N . ASP A 1 100 ? 11.598 -3.644 3.832 1.00 70.88 100 ASP A N 1
ATOM 843 C CA . ASP A 1 100 ? 12.064 -5.047 3.775 1.00 70.88 100 ASP A CA 1
ATOM 844 C C . ASP A 1 100 ? 12.337 -5.525 2.337 1.00 70.88 100 ASP A C 1
ATOM 846 O O . ASP A 1 100 ? 13.201 -6.367 2.115 1.00 70.88 100 ASP A O 1
ATOM 850 N N . LYS A 1 101 ? 11.622 -4.977 1.347 1.00 67.88 101 LYS A N 1
ATOM 851 C CA . LYS A 1 101 ? 11.834 -5.269 -0.081 1.00 67.88 101 LYS A CA 1
ATOM 852 C C . LYS A 1 101 ? 12.855 -4.358 -0.762 1.00 67.88 101 LYS A C 1
ATOM 854 O O . LYS A 1 101 ? 13.359 -4.727 -1.817 1.00 67.88 101 LYS A O 1
ATOM 859 N N . ILE A 1 102 ? 13.132 -3.186 -0.192 1.00 57.28 102 ILE A N 1
ATOM 860 C CA . ILE A 1 102 ? 13.984 -2.138 -0.767 1.00 57.28 102 ILE A CA 1
ATOM 861 C C . ILE A 1 102 ? 15.337 -2.006 -0.049 1.00 57.28 102 ILE A C 1
ATOM 863 O O . ILE A 1 102 ? 16.224 -1.350 -0.575 1.00 57.28 102 ILE A O 1
ATOM 867 N N . ASP A 1 103 ? 15.598 -2.674 1.076 1.00 46.34 103 ASP A N 1
ATOM 868 C CA . ASP A 1 103 ? 16.961 -2.730 1.642 1.00 46.34 103 ASP A CA 1
ATOM 869 C C . ASP A 1 103 ? 17.985 -3.388 0.672 1.00 46.34 103 ASP A C 1
ATOM 871 O O . ASP A 1 103 ? 19.193 -3.288 0.890 1.00 46.34 103 ASP A O 1
ATOM 875 N N . ASP A 1 104 ? 17.525 -3.947 -0.456 1.00 43.91 104 ASP A N 1
ATOM 876 C CA . ASP A 1 104 ? 18.349 -4.311 -1.616 1.00 43.91 104 ASP A CA 1
ATOM 877 C C . ASP A 1 104 ? 18.700 -3.117 -2.561 1.00 43.91 104 ASP A C 1
ATOM 879 O O . ASP A 1 104 ? 19.685 -3.213 -3.293 1.00 43.91 104 ASP A O 1
ATOM 883 N N . TYR A 1 105 ? 17.957 -1.990 -2.548 1.00 47.03 105 TYR A N 1
ATOM 884 C CA . TYR A 1 105 ? 18.061 -0.822 -3.464 1.00 47.03 105 TYR A CA 1
ATOM 885 C C . TYR A 1 105 ? 17.586 0.546 -2.865 1.00 47.03 105 TYR A C 1
ATOM 887 O O . TYR A 1 105 ? 16.609 1.139 -3.339 1.00 47.03 105 TYR A O 1
ATOM 895 N N . PRO A 1 106 ? 18.245 1.092 -1.826 1.00 42.50 106 PRO A N 1
ATOM 896 C CA . PRO A 1 106 ? 17.719 2.176 -0.975 1.00 42.50 106 PRO A CA 1
ATOM 897 C C . PRO A 1 106 ? 17.636 3.595 -1.583 1.00 42.50 106 PRO A C 1
ATOM 899 O O . PRO A 1 106 ? 16.920 4.442 -1.046 1.00 42.50 106 PRO A O 1
ATOM 902 N N . GLU A 1 107 ? 18.338 3.910 -2.669 1.00 43.78 107 GLU A N 1
ATOM 903 C CA . GLU A 1 107 ? 18.412 5.266 -3.246 1.00 43.78 107 GLU A CA 1
ATOM 904 C C . GLU A 1 107 ? 17.212 5.678 -4.128 1.00 43.78 107 GLU A C 1
ATOM 906 O O . GLU A 1 107 ? 17.183 6.804 -4.625 1.00 43.78 107 GLU A O 1
ATOM 911 N N . TYR A 1 108 ? 16.207 4.807 -4.280 1.00 51.62 108 TYR A N 1
ATOM 912 C CA . TYR A 1 108 ? 15.101 4.955 -5.244 1.00 51.62 108 TYR A CA 1
ATOM 913 C C . TYR A 1 108 ? 13.709 5.120 -4.598 1.00 51.62 108 TYR A C 1
ATOM 915 O O . TYR A 1 108 ? 12.678 5.117 -5.272 1.00 51.62 108 TYR A O 1
ATOM 923 N N . VAL A 1 109 ? 13.655 5.281 -3.271 1.00 49.94 109 VAL A N 1
ATOM 924 C CA . VAL A 1 109 ? 12.401 5.519 -2.537 1.00 49.94 109 VAL A CA 1
ATOM 925 C C . VAL A 1 109 ? 12.144 7.005 -2.401 1.00 49.94 109 VAL A C 1
ATOM 927 O O . VAL A 1 109 ? 12.777 7.693 -1.596 1.00 49.94 109 VAL A O 1
ATOM 930 N N . HIS A 1 110 ? 11.144 7.494 -3.124 1.00 53.75 110 HIS A N 1
ATOM 931 C CA . HIS A 1 110 ? 10.690 8.863 -2.983 1.00 53.75 110 HIS A CA 1
ATOM 932 C C . HIS A 1 110 ? 9.331 8.922 -2.289 1.00 53.75 110 HIS A C 1
ATOM 934 O O . HIS A 1 110 ? 8.277 8.728 -2.884 1.00 53.75 110 HIS A O 1
ATOM 940 N N . TYR A 1 111 ? 9.354 9.252 -1.000 1.00 50.38 111 TYR A N 1
ATOM 941 C CA . TYR A 1 111 ? 8.140 9.536 -0.249 1.00 50.38 111 TYR A CA 1
ATOM 942 C C . TYR A 1 111 ? 7.567 10.896 -0.670 1.00 50.38 111 TYR A C 1
ATOM 944 O O . TYR A 1 111 ? 8.060 11.946 -0.246 1.00 50.38 111 TYR A O 1
ATOM 952 N N . PHE A 1 112 ? 6.500 10.885 -1.467 1.00 51.88 112 PHE A N 1
ATOM 953 C CA . PHE A 1 112 ? 5.713 12.080 -1.748 1.00 51.88 112 PHE A CA 1
ATOM 954 C C . PHE A 1 112 ? 4.446 12.064 -0.910 1.00 51.88 112 PHE A C 1
ATOM 956 O O . PHE A 1 112 ? 3.514 11.319 -1.172 1.00 51.88 112 PHE A O 1
ATOM 963 N N . ASN A 1 113 ? 4.391 12.938 0.091 1.00 45.84 113 ASN A N 1
ATOM 964 C CA . ASN A 1 113 ? 3.118 13.297 0.698 1.00 45.84 113 ASN A CA 1
ATOM 965 C C . ASN A 1 113 ? 2.414 14.267 -0.261 1.00 45.84 113 ASN A C 1
ATOM 967 O O . ASN A 1 113 ? 2.537 15.486 -0.102 1.00 45.84 113 ASN A O 1
ATOM 971 N N . CYS A 1 114 ? 1.742 13.738 -1.287 1.00 45.38 114 CYS A N 1
ATOM 972 C CA . CYS A 1 114 ? 0.868 14.530 -2.146 1.00 45.38 114 CYS A CA 1
ATOM 973 C C . CYS A 1 114 ? -0.320 15.007 -1.305 1.00 45.38 114 CYS A C 1
ATOM 975 O O . CYS A 1 114 ? -1.358 14.359 -1.208 1.00 45.38 114 CYS A O 1
ATOM 977 N N . ARG A 1 115 ? -0.152 16.152 -0.632 1.00 39.72 115 ARG A N 1
ATOM 978 C CA . ARG A 1 115 ? -1.247 16.856 0.038 1.00 39.72 115 ARG A CA 1
ATOM 979 C C . ARG A 1 115 ? -2.172 17.434 -1.027 1.00 39.72 115 ARG A C 1
ATOM 981 O O . ARG A 1 115 ? -2.081 18.615 -1.358 1.00 39.72 115 ARG A O 1
ATOM 988 N N . TYR A 1 116 ? -3.089 16.620 -1.534 1.00 40.50 116 TYR A N 1
ATOM 989 C CA . TYR A 1 116 ? -4.294 17.160 -2.144 1.00 40.50 116 TYR A CA 1
ATOM 990 C C . TYR A 1 116 ? -5.105 17.902 -1.069 1.00 40.50 116 TYR A C 1
ATOM 992 O O . TYR A 1 116 ? -5.157 17.449 0.076 1.00 40.50 116 TYR A O 1
ATOM 1000 N N . PRO A 1 117 ? -5.799 19.009 -1.392 1.00 36.75 117 PRO A N 1
ATOM 1001 C CA . PRO A 1 117 ? -6.632 19.722 -0.418 1.00 36.75 117 PRO A CA 1
ATOM 1002 C C . PRO A 1 117 ? -7.829 18.904 0.103 1.00 36.75 117 PRO A C 1
ATOM 1004 O O . PRO A 1 117 ? -8.568 19.395 0.952 1.00 36.75 117 PRO A O 1
ATOM 1007 N N . VAL A 1 118 ? -8.061 17.697 -0.434 1.00 39.41 118 VAL A N 1
ATOM 1008 C CA . VAL A 1 118 ? -9.280 16.897 -0.218 1.00 39.41 118 VAL A CA 1
ATOM 1009 C C . VAL A 1 118 ? -9.009 15.377 -0.175 1.00 39.41 118 VAL A C 1
ATOM 1011 O O . VAL A 1 118 ? -9.954 14.596 -0.199 1.00 39.41 118 VAL A O 1
ATOM 1014 N N . GLY A 1 119 ? -7.745 14.938 -0.122 1.00 50.22 119 GLY A N 1
ATOM 1015 C CA . GLY A 1 119 ? -7.367 13.519 -0.211 1.00 50.22 119 GLY A CA 1
ATOM 1016 C C . GLY A 1 119 ? -6.463 13.060 0.932 1.00 50.22 119 GLY A C 1
ATOM 1017 O O . GLY A 1 119 ? -5.700 13.849 1.491 1.00 50.22 119 GLY A O 1
ATOM 1018 N N . MET A 1 120 ? -6.570 11.778 1.278 1.00 54.34 120 MET A N 1
ATOM 1019 C CA . MET A 1 120 ? -5.624 11.088 2.154 1.00 54.34 120 MET A CA 1
ATOM 1020 C C . MET A 1 120 ? -4.262 10.927 1.450 1.00 54.34 120 MET A C 1
ATOM 1022 O O . MET A 1 120 ? -4.204 10.992 0.222 1.00 54.34 120 MET A O 1
ATOM 1026 N N . PRO A 1 121 ? -3.154 10.760 2.189 1.00 58.22 121 PRO A N 1
ATOM 1027 C CA . PRO A 1 121 ? -1.822 10.845 1.600 1.00 58.22 121 PRO A CA 1
ATOM 1028 C C . PRO A 1 121 ? -1.399 9.561 0.874 1.00 58.22 121 PRO A C 1
ATOM 1030 O O . PRO A 1 121 ? -1.719 8.452 1.300 1.00 58.22 121 PRO A O 1
ATOM 1033 N N . GLU A 1 122 ? -0.598 9.735 -0.174 1.00 60.03 122 GLU A N 1
ATOM 1034 C CA . GLU A 1 122 ? -0.066 8.666 -1.025 1.00 60.03 122 GLU A CA 1
ATOM 1035 C C . GLU A 1 122 ? 1.352 8.245 -0.621 1.00 60.03 122 GLU A C 1
ATOM 1037 O O . GLU A 1 122 ? 2.097 8.991 0.022 1.00 60.03 122 GLU A O 1
ATOM 1042 N N . LEU A 1 123 ? 1.718 7.016 -0.980 1.00 61.12 123 LEU A N 1
ATOM 1043 C CA . LEU A 1 123 ? 3.065 6.470 -0.857 1.00 61.12 123 LEU A CA 1
ATOM 1044 C C . LEU A 1 123 ? 3.525 6.007 -2.235 1.00 61.12 123 LEU A C 1
ATOM 1046 O O . LEU A 1 123 ? 2.948 5.087 -2.808 1.00 61.12 123 LEU A O 1
ATOM 1050 N N . LEU A 1 124 ? 4.584 6.633 -2.742 1.00 59.84 124 LEU A N 1
ATOM 1051 C CA . LEU A 1 124 ? 5.119 6.374 -4.073 1.00 59.84 124 LEU A CA 1
ATOM 1052 C C . LEU A 1 124 ? 6.483 5.691 -3.990 1.00 59.84 124 LEU A C 1
ATOM 1054 O O . LEU A 1 124 ? 7.296 6.015 -3.124 1.00 59.84 124 LEU A O 1
ATOM 1058 N N . PHE A 1 125 ? 6.742 4.766 -4.910 1.00 61.53 125 PHE A N 1
ATOM 1059 C CA . PHE A 1 125 ? 8.033 4.086 -5.026 1.00 61.53 125 PHE A CA 1
ATOM 1060 C C . PHE A 1 125 ? 8.462 4.041 -6.484 1.00 61.53 125 PHE A C 1
ATOM 1062 O O . PHE A 1 125 ? 7.713 3.523 -7.299 1.00 61.53 125 PHE A O 1
ATOM 1069 N N . GLU A 1 126 ? 9.648 4.552 -6.816 1.00 53.12 126 GLU A N 1
ATOM 1070 C CA . GLU A 1 126 ? 10.183 4.507 -8.177 1.00 53.12 126 GLU A CA 1
ATOM 1071 C C . GLU A 1 126 ? 11.004 3.221 -8.380 1.00 53.12 126 GLU A C 1
ATOM 1073 O O . GLU A 1 126 ? 11.775 2.800 -7.521 1.00 53.12 126 GLU A O 1
ATOM 1078 N N . ARG A 1 127 ? 10.827 2.570 -9.527 1.00 48.09 127 ARG A N 1
ATOM 1079 C CA . ARG A 1 127 ? 11.398 1.277 -9.896 1.00 48.09 127 ARG A CA 1
ATOM 1080 C C . ARG A 1 127 ? 12.567 1.429 -10.857 1.00 48.09 127 ARG A C 1
ATOM 1082 O O . ARG A 1 127 ? 12.748 0.568 -11.712 1.00 48.09 127 ARG A O 1
ATOM 1089 N N . SER A 1 128 ? 13.380 2.477 -10.756 1.00 43.00 128 SER A N 1
ATOM 1090 C CA . SER A 1 128 ? 14.467 2.665 -11.718 1.00 43.00 128 SER A CA 1
ATOM 1091 C C . SER A 1 128 ? 15.357 1.414 -11.871 1.00 43.00 128 SER A C 1
ATOM 1093 O O . SER A 1 128 ? 15.948 1.305 -12.939 1.00 43.00 128 SER A O 1
ATOM 1095 N N . LEU A 1 129 ? 15.392 0.439 -10.925 1.00 45.00 129 LEU A N 1
ATOM 1096 C CA . LEU A 1 129 ? 16.072 -0.869 -11.083 1.00 45.00 129 LEU A CA 1
ATOM 1097 C C . LEU A 1 129 ? 15.535 -2.111 -10.268 1.00 45.00 129 LEU A C 1
ATOM 1099 O O . LEU A 1 129 ? 16.370 -2.881 -9.797 1.00 45.00 129 LEU A O 1
ATOM 1103 N N . LEU A 1 130 ? 14.216 -2.396 -10.111 1.00 39.66 130 LEU A N 1
ATOM 1104 C CA . LEU A 1 130 ? 13.774 -3.774 -9.690 1.00 39.66 130 LEU A CA 1
ATOM 1105 C C . LEU A 1 130 ? 14.004 -4.811 -10.801 1.00 39.66 130 LEU A C 1
ATOM 1107 O O . LEU A 1 130 ? 13.469 -4.577 -11.918 1.00 39.66 130 LEU A O 1
#

Radius of gyration: 14.4 Å; chains: 1; bounding box: 37×33×36 Å

Foldseek 3Di:
DCDLVLLLVQLLVLLVCQVVVDDDDPQFFKKKWFWFDDPQFIKIFIFTFNDDDPPDPVRVVRTDDGGPPGMDGSGRCRVVDDLVVSLVSNCVSVVVSVCVVCVVPVPFFDQDQPPDVPGRGMGMTGCPDD

Sequence (130 aa):
MQSTIEIRNIIKKWLNDVFQDSAIPKNVLALNFHIQRTHDEFEIYLTGHDDFHHVHDTWLLSEVYEPKANYQGLGKDSIRLSDQEMYDIYKLEVFEFIKDKIDDYPEYVHYFNCRYPVGMPELLFERSLL

pLDDT: mean 75.89, std 16.66, range [36.75, 94.5]

Organism: NCBI:txid2488993